Protein AF-A0A935U332-F1 (afdb_monomer)

Sequence (153 aa):
MKTFTEFSTLVLRRAVAAKAASASLEGDALAEAMAAALGVATDRVARLLEALEIVGDNLDAVRLVRVYQGETGPHGAVSRGEFHYALDRVAGPSRGGGGGRDRGRSDHGGSRGGGGGGGGRSGGGGGGGGGGDRRDKPRGLGSPDQGSRRQDR

Foldseek 3Di:
DDFPDKDFLVNLVQLVVQCVVVVVDDDQRSLVSSCVSSVHDSVVSVVSVVQCVVCDPVSVQFGMKTKDFADDDDPPWDDDPRITIDTDTDPDPPPDPPDDPPPDPPPPPDDDDDDDDDDDDDDDDDDDDDDDDDDDDDDDDDDDDDDDDDDDD

Solvent-accessible surface area (backbone atoms only — not comparable to full-atom values): 10312 Å² total; per-residue (Å²): 131,54,80,71,51,75,41,44,40,69,54,52,53,51,48,52,53,44,48,61,77,37,65,92,46,60,72,68,62,30,31,49,53,41,12,65,76,69,73,48,59,48,75,56,34,56,56,48,53,54,48,49,64,74,49,53,92,49,52,89,48,36,54,34,38,41,31,29,52,55,95,75,62,65,91,88,33,51,75,56,89,54,33,18,42,34,73,44,55,56,86,64,82,77,84,64,96,74,79,75,98,73,81,73,84,76,82,78,86,69,94,78,87,82,81,83,81,86,82,88,82,88,84,80,88,81,89,89,86,81,90,82,92,75,83,86,78,87,86,88,82,80,86,79,92,84,78,88,82,78,86,83,133

Secondary structure (DSSP, 8-state):
-EEEEEEEHHHHHHHHHHHHHTTT--HHHHHHHHHHHHT--HHHHHHHHHHHHHHTT-GGGEEEEEEEESSSPPTTPEEETTEEEEEEE-------------S--------------------------------------------------

Structure (mmCIF, N/CA/C/O backbone):
data_AF-A0A935U332-F1
#
_entry.id   AF-A0A935U332-F1
#
loop_
_atom_site.group_PDB
_atom_site.id
_atom_site.type_symbol
_atom_site.label_atom_id
_atom_site.label_alt_id
_atom_site.label_comp_id
_atom_site.label_asym_id
_atom_site.label_entity_id
_atom_site.label_seq_id
_atom_site.pdbx_PDB_ins_code
_atom_site.Cartn_x
_atom_site.Cartn_y
_atom_site.Cartn_z
_atom_site.occupancy
_atom_site.B_iso_or_equiv
_atom_site.auth_seq_id
_atom_site.auth_comp_id
_atom_site.auth_asym_id
_atom_site.auth_atom_id
_atom_site.pdbx_PDB_model_num
ATOM 1 N N . MET A 1 1 ? 19.584 5.225 -5.934 1.00 76.69 1 MET A N 1
ATOM 2 C CA . MET A 1 1 ? 18.234 5.323 -5.341 1.00 76.69 1 MET A CA 1
ATOM 3 C C . MET A 1 1 ? 18.010 4.134 -4.418 1.00 76.69 1 MET A C 1
ATOM 5 O O . MET A 1 1 ? 18.343 3.023 -4.812 1.00 76.69 1 MET A O 1
ATOM 9 N N . LYS A 1 2 ? 17.539 4.362 -3.187 1.00 82.50 2 LYS A N 1
ATOM 10 C CA . LYS A 1 2 ? 17.315 3.300 -2.192 1.00 82.50 2 LYS A CA 1
ATOM 11 C C . LYS A 1 2 ? 15.824 2.973 -2.121 1.00 82.50 2 LYS A C 1
ATOM 13 O O . LYS A 1 2 ? 14.996 3.877 -2.221 1.00 82.50 2 LYS A O 1
ATOM 18 N N . THR A 1 3 ? 15.494 1.695 -1.964 1.00 90.56 3 THR A N 1
ATOM 19 C CA . THR A 1 3 ? 14.119 1.278 -1.673 1.00 90.56 3 THR A CA 1
ATOM 20 C C . THR A 1 3 ? 13.759 1.759 -0.271 1.00 90.56 3 THR A C 1
ATOM 22 O O . THR A 1 3 ? 14.477 1.464 0.682 1.00 90.56 3 THR A O 1
ATOM 25 N N . PHE A 1 4 ? 12.674 2.518 -0.161 1.00 92.44 4 PHE A N 1
ATOM 26 C CA . PHE A 1 4 ? 12.145 3.025 1.101 1.00 92.44 4 PHE A CA 1
ATOM 27 C C . PHE A 1 4 ? 11.276 1.970 1.790 1.00 92.44 4 PHE A C 1
ATOM 29 O O . PHE A 1 4 ? 11.484 1.637 2.953 1.00 92.44 4 PHE A O 1
ATOM 36 N N . THR A 1 5 ? 10.312 1.399 1.064 1.00 95.19 5 THR A N 1
ATOM 37 C CA . THR A 1 5 ? 9.473 0.311 1.572 1.00 95.19 5 THR A CA 1
ATOM 38 C C . THR A 1 5 ? 8.918 -0.532 0.433 1.00 95.19 5 THR A C 1
ATOM 40 O O . THR A 1 5 ? 8.944 -0.136 -0.732 1.00 95.19 5 THR A O 1
ATOM 43 N N . GLU A 1 6 ? 8.408 -1.708 0.776 1.00 95.88 6 GLU A N 1
ATOM 44 C CA . GLU A 1 6 ? 7.798 -2.632 -0.167 1.00 95.88 6 GLU A CA 1
ATOM 45 C C . GLU A 1 6 ? 6.456 -3.139 0.373 1.00 95.88 6 GLU A C 1
ATOM 47 O O . GLU A 1 6 ? 6.287 -3.363 1.581 1.00 95.88 6 GLU A O 1
ATOM 52 N N . PHE A 1 7 ? 5.505 -3.336 -0.540 1.00 96.69 7 PHE A N 1
ATOM 53 C CA . PHE A 1 7 ? 4.174 -3.862 -0.259 1.00 96.69 7 PHE A CA 1
ATOM 54 C C . PHE A 1 7 ? 3.894 -5.063 -1.158 1.00 96.69 7 PHE A C 1
ATOM 56 O O . PHE A 1 7 ? 3.732 -4.928 -2.371 1.00 96.69 7 PHE A O 1
ATOM 63 N N . SER A 1 8 ? 3.846 -6.255 -0.566 1.00 94.94 8 SER A N 1
ATOM 64 C CA . SER A 1 8 ? 3.438 -7.464 -1.283 1.00 94.94 8 SER A CA 1
ATOM 65 C C . SER A 1 8 ? 1.938 -7.449 -1.567 1.00 94.94 8 SER A C 1
ATOM 67 O O . SER A 1 8 ? 1.172 -6.781 -0.868 1.00 94.94 8 SER A O 1
ATOM 69 N N . THR A 1 9 ? 1.487 -8.247 -2.537 1.00 94.56 9 THR A N 1
ATOM 70 C CA . THR A 1 9 ? 0.052 -8.391 -2.837 1.00 94.56 9 THR A CA 1
ATOM 71 C C . THR A 1 9 ? -0.772 -8.774 -1.609 1.00 94.56 9 THR A C 1
ATOM 73 O O . THR A 1 9 ? -1.895 -8.307 -1.447 1.00 94.56 9 THR A O 1
ATOM 76 N N . LEU A 1 10 ? -0.212 -9.584 -0.702 1.00 94.81 10 LEU A N 1
ATOM 77 C CA . LEU A 1 10 ? -0.876 -9.949 0.551 1.00 94.81 10 LEU A CA 1
ATOM 78 C C . LEU A 1 10 ? -1.131 -8.720 1.434 1.00 94.81 10 LEU A C 1
ATOM 80 O O . LEU A 1 10 ? -2.232 -8.563 1.957 1.00 94.81 10 LEU A O 1
ATOM 84 N N . VAL A 1 11 ? -0.132 -7.842 1.582 1.00 95.88 11 VAL A N 1
ATOM 85 C CA . VAL A 1 11 ? -0.275 -6.595 2.348 1.00 95.88 11 VAL A CA 1
ATOM 86 C C . VAL A 1 11 ? -1.292 -5.678 1.680 1.00 95.88 11 VAL A C 1
ATOM 88 O O . VAL A 1 11 ? -2.171 -5.173 2.367 1.00 95.88 11 VAL A O 1
ATOM 91 N N . LEU A 1 12 ? -1.234 -5.526 0.355 1.00 95.94 12 LEU A N 1
ATOM 92 C CA . LEU A 1 12 ? -2.189 -4.704 -0.393 1.00 95.94 12 LEU A CA 1
ATOM 93 C C . LEU A 1 12 ? -3.633 -5.201 -0.211 1.00 95.94 12 LEU A C 1
ATOM 95 O O . LEU A 1 12 ? -4.525 -4.412 0.083 1.00 95.94 12 LEU A O 1
ATOM 99 N N . ARG A 1 13 ? -3.868 -6.517 -0.286 1.00 95.38 13 ARG A N 1
ATOM 100 C CA . ARG A 1 13 ? -5.198 -7.111 -0.053 1.00 95.38 13 ARG A CA 1
ATOM 101 C C . ARG A 1 13 ? -5.694 -6.893 1.376 1.00 95.38 13 ARG A C 1
ATOM 103 O O . ARG A 1 13 ? -6.845 -6.511 1.571 1.00 95.38 13 ARG A O 1
ATOM 110 N N . ARG A 1 14 ? -4.832 -7.092 2.382 1.00 96.44 14 ARG A N 1
ATOM 111 C CA . ARG A 1 14 ? -5.181 -6.803 3.786 1.00 96.44 14 ARG A CA 1
ATOM 112 C C . ARG A 1 14 ? -5.478 -5.320 3.993 1.00 96.44 14 ARG A C 1
ATOM 114 O O . ARG A 1 14 ? -6.391 -4.991 4.739 1.00 96.44 14 ARG A O 1
ATOM 121 N N . ALA A 1 15 ? -4.748 -4.442 3.312 1.00 95.50 15 ALA A N 1
ATOM 122 C CA . ALA A 1 15 ? -4.956 -3.004 3.373 1.00 95.50 15 ALA A CA 1
ATOM 123 C C . ALA A 1 15 ? -6.296 -2.586 2.758 1.00 95.50 15 ALA A C 1
ATOM 125 O O . ALA A 1 15 ? -6.984 -1.764 3.349 1.00 95.50 15 ALA A O 1
ATOM 126 N N . VAL A 1 16 ? -6.712 -3.189 1.638 1.00 95.88 16 VAL A N 1
ATOM 127 C CA . VAL A 1 16 ? -8.061 -2.972 1.085 1.00 95.88 16 VAL A CA 1
ATOM 128 C C . VAL A 1 16 ? -9.137 -3.408 2.070 1.00 95.88 16 VAL A C 1
ATOM 130 O O . VAL A 1 16 ? -10.071 -2.651 2.314 1.00 95.88 16 VAL A O 1
ATOM 133 N N . ALA A 1 17 ? -8.989 -4.583 2.686 1.00 95.38 17 ALA A N 1
ATOM 134 C CA . ALA A 1 17 ? -9.936 -5.044 3.699 1.00 95.38 17 ALA A CA 1
ATOM 135 C C . ALA A 1 17 ? -9.993 -4.093 4.911 1.00 95.38 17 ALA A C 1
ATOM 137 O O . ALA A 1 17 ? -11.078 -3.744 5.366 1.00 95.38 17 ALA A O 1
ATOM 138 N N . ALA A 1 18 ? -8.840 -3.621 5.396 1.00 94.69 18 ALA A N 1
ATOM 139 C CA . ALA A 1 18 ? -8.759 -2.669 6.505 1.00 94.69 18 ALA A CA 1
ATOM 140 C C . ALA A 1 18 ? -9.359 -1.297 6.152 1.00 94.69 18 ALA A C 1
ATOM 142 O O . ALA A 1 18 ? -10.093 -0.723 6.957 1.00 94.69 18 ALA A O 1
ATOM 143 N N . LYS A 1 19 ? -9.100 -0.797 4.936 1.00 93.31 19 LYS A N 1
ATOM 144 C CA . LYS A 1 19 ? -9.685 0.445 4.415 1.00 93.31 19 LYS A CA 1
ATOM 145 C C . LYS A 1 19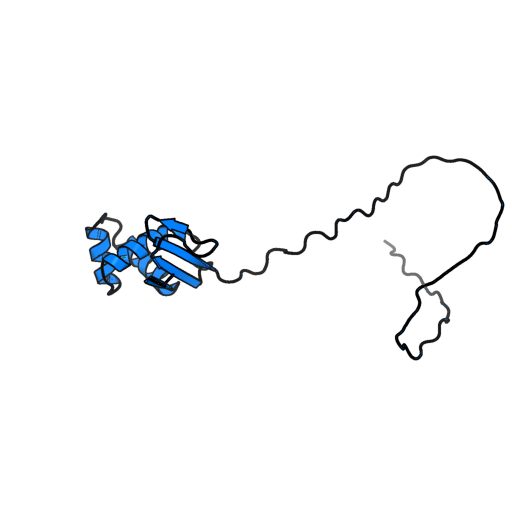 ? -11.205 0.325 4.302 1.00 93.31 19 LYS A C 1
ATOM 147 O O . LYS A 1 19 ? -11.910 1.232 4.720 1.00 93.31 19 LYS A O 1
ATOM 152 N N . ALA A 1 20 ? -11.713 -0.804 3.807 1.00 93.69 20 ALA A N 1
ATOM 153 C CA . ALA A 1 20 ? -13.150 -1.065 3.721 1.00 93.69 20 ALA A CA 1
ATOM 154 C C . ALA A 1 20 ? -13.814 -1.163 5.106 1.00 93.69 20 ALA A C 1
ATOM 156 O O . ALA A 1 20 ? -14.889 -0.608 5.311 1.00 93.69 20 ALA A O 1
ATOM 157 N N . ALA A 1 21 ? -13.159 -1.809 6.077 1.00 93.56 21 ALA A N 1
ATOM 158 C CA . ALA A 1 21 ? -13.636 -1.863 7.461 1.00 93.56 21 ALA A CA 1
ATOM 159 C C . ALA A 1 21 ? -13.646 -0.484 8.149 1.00 93.56 21 ALA A C 1
ATOM 161 O O . ALA A 1 21 ? -14.395 -0.276 9.099 1.00 93.56 21 ALA A O 1
ATOM 162 N N . SER A 1 22 ? -12.838 0.452 7.647 1.00 92.06 22 SER A N 1
ATOM 163 C CA . SER A 1 22 ? -12.688 1.816 8.161 1.00 92.06 22 SER A CA 1
ATOM 164 C C . SER A 1 22 ? -13.306 2.861 7.224 1.00 92.06 22 SER A C 1
ATOM 166 O O . SER A 1 22 ? -12.909 4.019 7.261 1.00 92.06 22 SER A O 1
ATOM 168 N N . ALA A 1 23 ? -14.259 2.472 6.366 1.00 89.94 23 ALA A N 1
ATOM 169 C CA . ALA A 1 23 ? -14.772 3.322 5.284 1.00 89.94 23 ALA A CA 1
ATOM 170 C C . ALA A 1 23 ? -15.463 4.618 5.751 1.00 89.94 23 ALA A C 1
ATOM 172 O O . ALA A 1 23 ? -15.666 5.518 4.944 1.00 89.94 23 ALA A O 1
ATOM 173 N N . SER A 1 24 ? -15.831 4.718 7.031 1.00 93.12 24 SER A N 1
ATOM 174 C CA . SER A 1 24 ? -16.390 5.931 7.639 1.00 93.12 24 SER A CA 1
ATOM 175 C C . SER A 1 24 ? -15.332 6.905 8.170 1.00 93.12 24 SER A C 1
ATOM 177 O O . SER A 1 24 ? -15.693 7.954 8.697 1.00 93.12 24 SER A O 1
ATOM 179 N N . LEU A 1 25 ? -14.050 6.537 8.121 1.00 93.94 25 LEU A N 1
ATOM 180 C CA . LEU A 1 25 ? -12.934 7.353 8.587 1.00 93.94 25 LEU A CA 1
ATOM 181 C C . LEU A 1 25 ? -12.206 7.969 7.394 1.00 93.94 25 LEU A C 1
ATOM 183 O O . LEU A 1 25 ? -12.057 7.343 6.345 1.00 93.94 25 LEU A O 1
ATOM 187 N N . GLU A 1 26 ? -11.688 9.176 7.589 1.00 90.88 26 GLU A N 1
ATOM 188 C CA . GLU A 1 26 ? -10.893 9.895 6.596 1.00 90.88 26 GLU A CA 1
ATOM 189 C C . GLU A 1 26 ? -9.626 10.477 7.231 1.00 90.88 26 GLU A C 1
ATOM 191 O O . GLU A 1 26 ? -9.490 10.525 8.457 1.00 90.88 26 GLU A O 1
ATOM 196 N N . GLY A 1 27 ? -8.689 10.903 6.380 1.00 89.81 27 GLY A N 1
ATOM 197 C CA . GLY A 1 27 ? -7.454 11.566 6.796 1.00 89.81 27 GLY A CA 1
ATOM 198 C C . GLY A 1 27 ? -6.658 10.769 7.831 1.00 89.81 27 GLY A C 1
ATOM 199 O O . GLY A 1 27 ? -6.468 9.557 7.695 1.00 89.81 27 GLY A O 1
ATOM 200 N N . ASP A 1 28 ? -6.211 11.460 8.876 1.00 91.19 28 ASP A N 1
ATOM 201 C CA . ASP A 1 28 ? -5.352 10.893 9.918 1.00 91.19 28 ASP A CA 1
ATOM 202 C C . ASP A 1 28 ? -6.044 9.769 10.704 1.00 91.19 28 ASP A C 1
ATOM 204 O O . ASP A 1 28 ? -5.417 8.755 11.004 1.00 91.19 28 ASP A O 1
ATOM 208 N N . ALA A 1 29 ? -7.356 9.872 10.945 1.00 93.50 29 ALA A N 1
ATOM 209 C CA . ALA A 1 29 ? -8.114 8.837 11.654 1.00 93.50 29 ALA A CA 1
ATOM 210 C C . ALA A 1 29 ? -8.149 7.511 10.876 1.00 93.50 29 ALA A C 1
ATOM 212 O O . ALA A 1 29 ? -8.020 6.432 11.459 1.00 93.50 29 ALA A O 1
ATOM 213 N N . LEU A 1 30 ? -8.280 7.579 9.545 1.00 93.19 30 LEU A N 1
ATOM 214 C CA . LEU A 1 30 ? -8.164 6.399 8.687 1.00 93.19 30 LEU A CA 1
ATOM 215 C C . LEU A 1 30 ? -6.746 5.818 8.745 1.00 93.19 30 LEU A C 1
ATOM 217 O O . LEU A 1 30 ? -6.582 4.599 8.843 1.00 93.19 30 LEU A O 1
ATOM 221 N N . ALA A 1 31 ? -5.727 6.679 8.689 1.00 92.94 31 ALA A N 1
ATOM 222 C CA . ALA A 1 31 ? -4.333 6.255 8.715 1.00 92.94 31 ALA A CA 1
ATOM 223 C C . ALA A 1 31 ? -3.975 5.542 10.031 1.00 92.94 31 ALA A C 1
ATOM 225 O O . ALA A 1 31 ? -3.343 4.485 9.995 1.00 92.94 31 ALA A O 1
ATOM 226 N N . GLU A 1 32 ? -4.428 6.061 11.173 1.00 94.44 32 GLU A N 1
ATOM 227 C CA . GLU A 1 32 ? -4.245 5.446 12.493 1.00 94.44 32 GLU A CA 1
ATOM 228 C C . GLU A 1 32 ? -4.979 4.107 12.623 1.00 94.44 32 GLU A C 1
ATOM 230 O O . GLU A 1 32 ? -4.388 3.114 13.056 1.00 94.44 32 GLU A O 1
ATOM 235 N N . ALA A 1 33 ? -6.243 4.036 12.191 1.00 94.69 33 ALA A N 1
ATOM 236 C CA . ALA A 1 33 ? -7.016 2.796 12.224 1.00 94.69 33 ALA A CA 1
ATOM 237 C C . ALA A 1 33 ? -6.357 1.695 11.375 1.00 94.69 33 ALA A C 1
ATOM 239 O O . ALA A 1 33 ? -6.223 0.546 11.808 1.00 94.69 33 ALA A O 1
ATOM 240 N N . MET A 1 34 ? -5.877 2.048 10.181 1.00 95.69 34 MET A N 1
ATOM 241 C CA . MET A 1 34 ? -5.144 1.125 9.316 1.00 95.69 34 MET A CA 1
ATOM 242 C C . MET A 1 34 ? -3.776 0.742 9.893 1.00 95.69 34 MET A C 1
ATOM 244 O O . MET A 1 34 ? -3.386 -0.422 9.785 1.00 95.69 34 MET A O 1
ATOM 248 N N . ALA A 1 35 ? -3.058 1.679 10.518 1.00 95.12 35 ALA A N 1
ATOM 249 C CA . ALA A 1 35 ? -1.779 1.422 11.182 1.00 95.12 35 ALA A CA 1
ATOM 250 C C . ALA A 1 35 ? -1.944 0.378 12.293 1.00 95.12 35 ALA A C 1
ATOM 252 O O . ALA A 1 35 ? -1.210 -0.613 12.325 1.00 95.12 35 ALA A O 1
ATOM 253 N N . ALA A 1 36 ? -2.971 0.545 13.131 1.00 94.81 36 ALA A N 1
ATOM 254 C CA . ALA A 1 36 ? -3.329 -0.404 14.178 1.00 94.81 36 ALA A CA 1
ATOM 255 C C . ALA A 1 36 ? -3.736 -1.774 13.607 1.00 94.81 36 ALA A C 1
ATOM 257 O O . ALA A 1 36 ? -3.229 -2.803 14.052 1.00 94.81 36 ALA A O 1
ATOM 258 N N . ALA A 1 37 ? -4.597 -1.804 12.584 1.00 94.12 37 ALA A N 1
ATOM 259 C CA . ALA A 1 37 ? -5.085 -3.049 11.984 1.00 94.12 37 ALA A CA 1
ATOM 260 C C . ALA A 1 37 ? -3.986 -3.863 11.274 1.00 94.12 37 ALA A C 1
ATOM 262 O O . ALA A 1 37 ? -4.030 -5.096 11.246 1.00 94.12 37 ALA A O 1
ATOM 263 N N . LEU A 1 38 ? -3.008 -3.182 10.671 1.00 94.50 38 LEU A N 1
ATOM 264 C CA . LEU A 1 38 ? -1.913 -3.807 9.926 1.00 94.50 38 LEU A CA 1
ATOM 265 C C . LEU A 1 38 ? -0.645 -4.002 10.769 1.00 94.50 38 LEU A C 1
ATOM 267 O O . LEU A 1 38 ? 0.254 -4.720 10.328 1.00 94.50 38 LEU A O 1
ATOM 271 N N . GLY A 1 39 ? -0.564 -3.391 11.955 1.00 94.44 39 GLY A N 1
ATOM 272 C CA . GLY A 1 39 ? 0.614 -3.429 12.823 1.00 94.44 39 GLY A CA 1
ATOM 273 C C . GLY A 1 39 ? 1.828 -2.725 12.211 1.00 94.44 39 GLY A C 1
ATOM 274 O O . GLY A 1 39 ? 2.947 -3.229 12.306 1.00 94.44 39 GLY A O 1
ATOM 275 N N . VAL A 1 40 ? 1.619 -1.597 11.524 1.00 93.75 40 VAL A N 1
ATOM 276 C CA . VAL A 1 40 ? 2.681 -0.830 10.847 1.00 93.75 40 VAL A CA 1
ATOM 277 C C . VAL A 1 40 ? 2.649 0.642 11.252 1.00 93.75 40 VAL A C 1
ATOM 279 O O . VAL A 1 40 ? 1.623 1.138 11.696 1.00 93.75 40 VAL A O 1
ATOM 282 N N . ALA A 1 41 ? 3.765 1.354 11.072 1.00 92.88 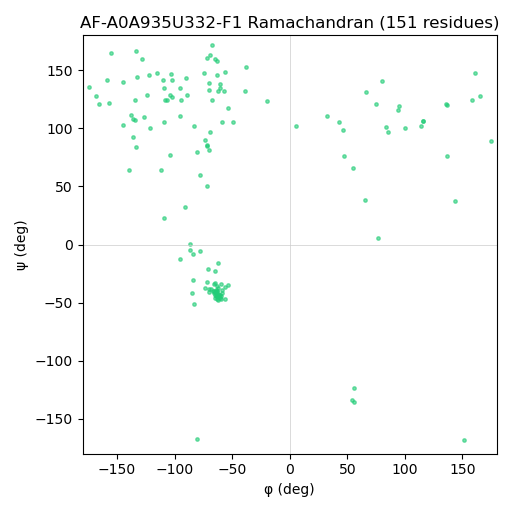41 ALA A N 1
ATOM 283 C CA . ALA A 1 41 ? 3.839 2.790 11.339 1.00 92.88 41 ALA A CA 1
ATOM 284 C C . ALA A 1 41 ? 2.900 3.605 10.429 1.00 92.88 41 ALA A C 1
ATOM 286 O O . ALA A 1 41 ? 2.745 3.281 9.249 1.00 92.88 41 ALA A O 1
ATOM 287 N N . THR A 1 42 ? 2.348 4.701 10.950 1.00 90.75 42 THR A N 1
ATOM 288 C CA . THR A 1 42 ? 1.408 5.582 10.233 1.00 90.75 42 THR A CA 1
ATOM 289 C C . THR A 1 42 ? 2.010 6.163 8.948 1.00 90.75 42 THR A C 1
ATOM 291 O O . THR A 1 42 ? 1.365 6.136 7.902 1.00 90.75 42 THR A O 1
ATOM 294 N N . ASP A 1 43 ? 3.291 6.546 8.956 1.00 90.62 43 ASP A N 1
ATOM 295 C CA . ASP A 1 43 ? 3.995 7.019 7.748 1.00 90.62 43 ASP A CA 1
ATOM 296 C C . ASP A 1 43 ? 4.023 5.968 6.630 1.00 90.62 43 ASP A C 1
ATOM 298 O O . ASP A 1 43 ? 3.944 6.278 5.437 1.00 90.62 43 ASP A O 1
ATOM 302 N N . ARG A 1 44 ? 4.108 4.687 7.008 1.00 94.44 44 ARG A N 1
ATOM 303 C CA . ARG A 1 44 ? 4.053 3.573 6.058 1.00 94.44 44 ARG A CA 1
ATOM 304 C C . ARG A 1 44 ? 2.642 3.394 5.501 1.00 94.44 44 ARG A C 1
ATOM 306 O O . ARG A 1 44 ? 2.513 3.010 4.340 1.00 94.44 44 ARG A O 1
ATOM 313 N N . VAL A 1 45 ? 1.605 3.687 6.287 1.00 95.88 45 VAL A N 1
ATOM 314 C CA . VAL A 1 45 ? 0.209 3.661 5.826 1.00 95.88 45 VAL A CA 1
ATOM 315 C C . VAL A 1 45 ? -0.047 4.740 4.783 1.00 95.88 45 VAL A C 1
ATOM 317 O O . VAL A 1 45 ? -0.689 4.441 3.782 1.00 95.88 45 VAL A O 1
ATOM 320 N N . ALA A 1 46 ? 0.510 5.943 4.938 1.00 93.94 46 ALA A N 1
ATOM 321 C CA . ALA A 1 46 ? 0.386 6.990 3.921 1.00 93.94 46 ALA A CA 1
ATOM 322 C C . ALA A 1 46 ? 0.902 6.510 2.549 1.00 93.94 46 ALA A C 1
ATOM 324 O O . ALA A 1 46 ? 0.196 6.587 1.543 1.00 93.94 46 ALA A O 1
ATOM 325 N N . ARG A 1 47 ? 2.089 5.886 2.521 1.00 95.75 47 ARG A N 1
ATOM 326 C CA . ARG A 1 47 ? 2.644 5.283 1.293 1.00 95.75 47 ARG A CA 1
ATOM 327 C C . ARG A 1 47 ? 1.813 4.104 0.780 1.00 95.75 47 ARG A C 1
ATOM 329 O O . ARG A 1 47 ? 1.750 3.869 -0.423 1.00 95.75 47 ARG A O 1
ATOM 336 N N . LEU A 1 48 ? 1.192 3.340 1.675 1.00 96.56 48 LEU A N 1
ATOM 337 C CA . LEU A 1 48 ? 0.327 2.218 1.315 1.00 96.56 48 LEU A CA 1
ATOM 338 C C . LEU A 1 48 ? -0.986 2.691 0.680 1.00 96.56 48 LEU A C 1
ATOM 340 O O . LEU A 1 48 ? -1.424 2.095 -0.298 1.00 96.56 48 LEU A O 1
ATOM 344 N N . LEU A 1 49 ? -1.590 3.763 1.196 1.00 95.62 49 LEU A N 1
ATOM 345 C CA . LEU A 1 49 ? -2.791 4.379 0.630 1.00 95.62 49 LEU A CA 1
ATOM 346 C C . LEU A 1 49 ? -2.523 4.905 -0.783 1.00 95.62 49 LEU A C 1
ATOM 348 O O . LEU A 1 49 ? -3.252 4.545 -1.706 1.00 95.62 49 LEU A O 1
ATOM 352 N N . GLU A 1 50 ? -1.427 5.641 -0.973 1.00 96.19 50 GLU A N 1
ATOM 353 C CA . GLU A 1 50 ? -0.989 6.086 -2.303 1.00 96.19 50 GLU A CA 1
ATOM 354 C C . GLU A 1 50 ? -0.736 4.895 -3.247 1.00 96.19 50 GLU A C 1
ATOM 356 O O . GLU A 1 50 ? -1.146 4.913 -4.408 1.00 96.19 50 GLU A O 1
ATOM 361 N N . ALA A 1 51 ? -0.110 3.818 -2.757 1.00 96.94 51 ALA A N 1
ATOM 362 C CA . ALA A 1 51 ? 0.102 2.608 -3.549 1.00 96.94 51 ALA A CA 1
ATOM 363 C C . ALA A 1 51 ? -1.220 1.937 -3.963 1.00 96.94 51 ALA A C 1
ATOM 365 O O . ALA A 1 51 ? -1.335 1.486 -5.102 1.00 96.94 51 ALA A O 1
ATOM 366 N N . LEU A 1 52 ? -2.221 1.883 -3.077 1.00 95.94 52 LEU A N 1
ATOM 367 C CA . LEU A 1 52 ? -3.545 1.339 -3.397 1.00 95.94 52 LEU A CA 1
ATOM 368 C C . LEU A 1 52 ? -4.252 2.162 -4.475 1.00 95.94 52 LEU A C 1
ATOM 370 O O . LEU A 1 52 ? -4.848 1.581 -5.378 1.00 95.94 52 LEU A O 1
ATOM 374 N N . GLU A 1 53 ? -4.152 3.489 -4.424 1.00 95.25 53 GLU A N 1
ATOM 375 C CA . GLU A 1 53 ? -4.703 4.363 -5.465 1.00 95.25 53 GLU A CA 1
ATOM 376 C C . GLU A 1 53 ? -4.041 4.132 -6.826 1.00 95.25 53 GLU A C 1
ATOM 378 O O . GLU A 1 53 ? -4.717 4.118 -7.851 1.00 95.25 53 GLU A O 1
ATOM 383 N N . ILE A 1 54 ? -2.722 3.917 -6.845 1.00 95.56 54 ILE A N 1
ATOM 384 C CA . ILE A 1 54 ? -1.977 3.655 -8.083 1.00 95.56 54 ILE A CA 1
ATOM 385 C C . ILE A 1 54 ? -2.318 2.275 -8.662 1.00 95.56 54 ILE A C 1
ATOM 387 O O . ILE A 1 54 ? -2.391 2.117 -9.882 1.00 95.56 54 ILE A O 1
ATOM 391 N N . VAL A 1 55 ? -2.494 1.260 -7.810 1.00 94.81 55 VAL A N 1
ATOM 392 C CA . VAL A 1 55 ? -2.847 -0.096 -8.257 1.00 94.81 55 VAL A CA 1
ATOM 393 C C . VAL A 1 55 ? -4.306 -0.176 -8.718 1.00 94.81 55 VAL A C 1
ATOM 395 O O . VAL A 1 55 ? -4.595 -0.868 -9.702 1.00 94.81 55 VAL A O 1
ATOM 398 N N . GLY A 1 56 ? -5.210 0.538 -8.042 1.00 93.38 56 GLY A N 1
ATOM 399 C CA . GLY A 1 56 ? -6.646 0.504 -8.307 1.00 93.38 56 GLY A CA 1
ATOM 400 C C . GLY A 1 56 ? -7.202 -0.920 -8.227 1.00 93.38 56 GLY A C 1
ATOM 401 O O . GLY A 1 56 ? -6.830 -1.702 -7.351 1.00 93.38 56 GLY A O 1
ATOM 402 N N . ASP A 1 57 ? -8.041 -1.284 -9.195 1.00 90.88 57 ASP A N 1
ATOM 403 C CA . ASP A 1 57 ? -8.723 -2.586 -9.228 1.00 90.88 57 ASP A CA 1
ATOM 404 C C . ASP A 1 57 ? -7.830 -3.749 -9.700 1.00 90.88 57 ASP A C 1
ATOM 406 O O . ASP A 1 57 ? -8.225 -4.912 -9.656 1.00 90.88 57 ASP A O 1
ATOM 410 N N . ASN A 1 58 ? -6.596 -3.476 -10.140 1.00 89.44 58 ASN A N 1
ATOM 411 C CA . ASN A 1 58 ? -5.709 -4.476 -10.746 1.00 89.44 58 ASN A CA 1
ATOM 412 C C . ASN A 1 58 ? -4.797 -5.190 -9.733 1.00 89.44 58 ASN A C 1
ATOM 414 O O . ASN A 1 58 ? -3.672 -5.569 -10.072 1.00 89.44 58 ASN A O 1
ATOM 418 N N . LEU A 1 59 ? -5.255 -5.395 -8.495 1.00 91.44 59 LEU A N 1
ATOM 419 C CA . LEU A 1 59 ? -4.454 -6.028 -7.437 1.00 91.44 59 LEU A CA 1
ATOM 420 C C . LEU A 1 59 ? -3.923 -7.410 -7.829 1.00 91.44 59 LEU A C 1
ATOM 422 O O . LEU A 1 59 ? -2.792 -7.749 -7.492 1.00 91.44 59 LEU A O 1
ATOM 426 N N . ASP A 1 60 ? -4.703 -8.186 -8.578 1.00 90.31 60 ASP A N 1
ATOM 427 C CA . ASP A 1 60 ? -4.322 -9.540 -8.992 1.00 90.31 60 ASP A CA 1
ATOM 428 C C . ASP A 1 60 ? -3.209 -9.566 -10.045 1.00 90.31 60 ASP A C 1
ATOM 430 O O . ASP A 1 60 ? -2.497 -10.560 -10.181 1.00 90.31 60 ASP A O 1
ATOM 434 N N . ALA A 1 61 ? -3.015 -8.461 -10.767 1.00 90.44 61 ALA A N 1
ATOM 435 C CA . ALA A 1 61 ? -1.927 -8.317 -11.725 1.00 90.44 61 ALA A CA 1
ATOM 436 C C . ALA A 1 61 ? -0.611 -7.876 -11.061 1.00 90.44 61 ALA A C 1
ATOM 438 O O . ALA A 1 61 ? 0.424 -7.844 -11.731 1.00 90.44 61 ALA A O 1
ATOM 439 N N . VAL A 1 62 ? -0.623 -7.522 -9.770 1.00 93.38 62 VAL A N 1
ATOM 440 C CA . VAL A 1 62 ? 0.528 -6.961 -9.051 1.00 93.38 62 VAL A CA 1
ATOM 441 C C . VAL A 1 62 ? 1.088 -7.976 -8.059 1.00 93.38 62 VAL A C 1
ATOM 443 O O . VAL A 1 62 ? 0.403 -8.454 -7.160 1.00 93.38 62 VAL A O 1
ATOM 446 N N . ARG A 1 63 ? 2.379 -8.280 -8.185 1.00 93.81 63 ARG A N 1
ATOM 447 C CA . ARG A 1 63 ? 3.127 -9.133 -7.253 1.00 93.81 63 ARG A CA 1
ATOM 448 C C . ARG A 1 63 ? 3.648 -8.342 -6.054 1.00 93.81 63 ARG A C 1
ATOM 450 O O . ARG A 1 63 ? 3.643 -8.815 -4.917 1.00 93.81 63 ARG A O 1
ATOM 457 N N . LEU A 1 64 ? 4.151 -7.144 -6.324 1.00 94.56 64 LEU A N 1
ATOM 458 C CA . LEU A 1 64 ? 4.825 -6.299 -5.349 1.00 94.56 64 LEU A CA 1
ATOM 459 C C . LEU A 1 64 ? 4.790 -4.845 -5.823 1.00 94.56 64 LEU A C 1
ATOM 461 O O . LEU A 1 64 ? 4.993 -4.569 -7.003 1.00 94.56 64 LEU A O 1
ATOM 465 N N . VAL A 1 65 ? 4.595 -3.909 -4.900 1.00 97.00 65 VAL A N 1
ATOM 466 C CA . VAL A 1 65 ? 4.868 -2.486 -5.128 1.00 97.00 65 VAL A CA 1
ATOM 467 C C . VAL A 1 65 ? 6.125 -2.112 -4.360 1.00 97.00 65 VAL A C 1
ATOM 469 O O . VAL A 1 65 ? 6.196 -2.314 -3.146 1.00 97.00 65 VAL A O 1
ATOM 472 N N . ARG A 1 66 ? 7.118 -1.565 -5.063 1.00 96.62 66 ARG A N 1
ATOM 473 C CA . ARG A 1 66 ? 8.338 -1.017 -4.463 1.00 96.62 66 ARG A CA 1
ATOM 474 C C . ARG A 1 66 ? 8.252 0.496 -4.427 1.00 96.62 66 ARG A C 1
ATOM 476 O O . ARG A 1 66 ? 8.019 1.123 -5.459 1.00 96.62 66 ARG A O 1
ATOM 483 N N . VAL A 1 67 ? 8.466 1.066 -3.251 1.00 96.69 67 VAL A N 1
ATOM 484 C CA . VAL A 1 67 ? 8.486 2.509 -3.035 1.00 96.69 67 VAL A CA 1
ATOM 485 C C . VAL A 1 67 ? 9.929 2.949 -2.886 1.00 96.69 67 VAL A C 1
ATOM 487 O O . VAL A 1 67 ? 10.676 2.406 -2.071 1.00 96.69 67 VAL A O 1
ATOM 490 N N . TYR A 1 68 ? 10.313 3.951 -3.656 1.00 96.12 68 TYR A N 1
ATOM 491 C CA . TYR A 1 68 ? 11.620 4.583 -3.602 1.00 96.12 68 TYR A CA 1
ATOM 492 C C . TYR A 1 68 ? 11.464 6.029 -3.158 1.00 96.12 68 TYR A C 1
ATOM 494 O O . TYR A 1 68 ? 10.470 6.660 -3.499 1.00 96.12 68 TYR A O 1
ATOM 502 N N . GLN A 1 69 ? 12.454 6.550 -2.439 1.00 94.50 69 GLN A N 1
ATOM 503 C CA . GLN A 1 69 ? 12.541 7.972 -2.109 1.00 94.50 69 GLN A CA 1
ATOM 504 C C . GLN A 1 69 ? 13.696 8.604 -2.892 1.00 94.50 69 GLN A C 1
ATOM 506 O O . GLN A 1 69 ? 14.789 8.025 -2.962 1.00 94.50 69 GLN A O 1
ATOM 511 N N . GLY A 1 70 ? 13.458 9.771 -3.487 1.00 90.94 70 GLY A N 1
ATOM 512 C CA . GLY A 1 70 ? 14.475 10.561 -4.176 1.00 90.94 70 GLY A CA 1
ATOM 513 C C . GLY A 1 70 ? 13.908 11.419 -5.304 1.00 90.94 70 GLY A C 1
ATOM 514 O O . GLY A 1 70 ? 12.703 11.570 -5.434 1.00 90.94 70 GLY A O 1
ATOM 515 N N . GLU A 1 71 ? 14.801 11.977 -6.122 1.00 86.81 71 GLU A N 1
ATOM 516 C CA . GLU A 1 71 ? 14.426 12.892 -7.211 1.00 86.81 71 GLU A CA 1
ATOM 517 C C . GLU A 1 71 ? 14.018 12.169 -8.506 1.00 86.81 71 GLU A C 1
ATOM 519 O O . GLU A 1 71 ? 13.233 12.688 -9.295 1.00 86.81 71 GLU A O 1
ATOM 524 N N . THR A 1 72 ? 14.583 10.986 -8.781 1.00 89.06 72 THR A N 1
ATOM 525 C CA . THR A 1 72 ? 14.377 10.265 -10.052 1.00 89.06 72 THR A CA 1
ATOM 526 C C . THR A 1 72 ? 14.080 8.790 -9.837 1.00 89.06 72 THR A C 1
ATOM 528 O O . THR A 1 72 ? 14.982 8.013 -9.524 1.00 89.06 72 THR A O 1
ATOM 531 N N . GLY A 1 73 ? 12.823 8.403 -10.050 1.00 89.62 73 GLY A N 1
ATOM 532 C CA . GLY A 1 73 ? 12.332 7.033 -9.919 1.00 89.62 73 GLY A CA 1
ATOM 533 C C . GLY A 1 73 ? 12.861 6.069 -10.984 1.00 89.62 73 GLY A C 1
ATOM 534 O O . GLY A 1 73 ? 13.333 6.494 -12.040 1.00 89.62 73 GLY A O 1
ATOM 535 N N . PRO A 1 74 ? 12.760 4.749 -10.748 1.00 91.38 74 PRO A N 1
ATOM 536 C CA . PRO A 1 74 ? 13.060 3.763 -11.779 1.00 91.38 74 PRO A CA 1
ATOM 537 C C . PRO A 1 74 ? 12.068 3.861 -12.949 1.00 91.38 74 PRO A C 1
ATOM 539 O O . PRO A 1 74 ? 10.958 4.380 -12.814 1.00 91.38 74 PRO A O 1
ATOM 542 N N . HIS A 1 75 ? 12.460 3.328 -14.109 1.00 89.94 75 HIS A N 1
ATOM 543 C CA . HIS A 1 75 ? 11.642 3.396 -15.319 1.00 89.94 75 HIS A CA 1
ATOM 544 C C . HIS A 1 75 ? 10.250 2.780 -15.107 1.00 89.94 75 HIS A C 1
ATOM 546 O O . HIS A 1 75 ? 10.121 1.657 -14.619 1.00 89.94 75 HIS A O 1
ATOM 552 N N . GLY A 1 76 ? 9.209 3.504 -15.525 1.00 89.94 76 GLY A N 1
ATOM 553 C CA . GLY A 1 76 ? 7.816 3.065 -15.406 1.00 89.94 76 GLY A CA 1
ATOM 554 C C . GLY A 1 76 ? 7.227 3.182 -13.996 1.00 89.94 76 GLY A C 1
ATOM 555 O O . GLY A 1 76 ? 6.098 2.740 -13.789 1.00 89.94 76 GLY A O 1
ATOM 556 N N . ALA A 1 77 ? 7.956 3.762 -13.036 1.00 95.19 77 ALA A N 1
ATOM 557 C CA . ALA A 1 77 ? 7.393 4.106 -11.739 1.00 95.19 77 ALA A CA 1
ATOM 558 C C . ALA A 1 77 ? 6.479 5.332 -11.829 1.00 95.19 77 ALA A C 1
ATOM 560 O O . ALA A 1 77 ? 6.713 6.255 -12.609 1.00 95.19 77 ALA A O 1
ATOM 561 N N . VAL A 1 78 ? 5.455 5.349 -10.982 1.00 96.19 78 VAL A N 1
ATOM 562 C CA . VAL A 1 78 ? 4.576 6.507 -10.801 1.00 96.19 78 VAL A CA 1
ATOM 563 C C . VAL A 1 78 ? 5.168 7.403 -9.717 1.00 96.19 78 VAL A C 1
ATOM 565 O O . VAL A 1 78 ? 5.485 6.916 -8.636 1.00 96.19 78 VAL A O 1
ATOM 568 N N . SER A 1 79 ? 5.320 8.699 -9.987 1.00 95.69 79 SER A N 1
ATOM 569 C CA . SER A 1 79 ? 5.871 9.668 -9.027 1.00 95.69 79 SER A CA 1
ATOM 570 C C . SER A 1 79 ? 4.762 10.388 -8.256 1.00 95.69 79 SER A C 1
ATOM 572 O O . SER A 1 79 ? 3.797 10.863 -8.858 1.00 95.69 79 SER A O 1
ATOM 574 N N . ARG A 1 80 ? 4.918 10.516 -6.935 1.00 93.94 80 ARG A N 1
ATOM 575 C CA . ARG A 1 80 ? 4.094 11.358 -6.053 1.00 93.94 80 ARG A CA 1
ATOM 576 C C . ARG A 1 80 ? 5.018 12.099 -5.088 1.00 93.94 80 ARG A C 1
ATOM 578 O O . ARG A 1 80 ? 5.592 11.490 -4.188 1.00 93.94 80 ARG A O 1
ATOM 585 N N . GLY A 1 81 ? 5.181 13.406 -5.290 1.00 92.00 81 GLY A N 1
ATOM 586 C CA . GLY A 1 81 ? 6.152 14.193 -4.524 1.00 92.00 81 GLY A CA 1
ATOM 587 C C . GLY A 1 81 ? 7.560 13.600 -4.644 1.00 92.00 81 GLY A C 1
ATOM 588 O O . GLY A 1 81 ? 8.048 13.398 -5.751 1.00 92.00 81 GLY A O 1
ATOM 589 N N . GLU A 1 82 ? 8.170 13.279 -3.504 1.00 93.00 82 GLU A N 1
ATOM 590 C CA . GLU A 1 82 ? 9.518 12.693 -3.395 1.00 93.00 82 GLU A CA 1
ATOM 591 C C . GLU A 1 82 ? 9.549 11.157 -3.504 1.00 93.00 82 GLU A C 1
ATOM 593 O O . GLU A 1 82 ? 10.605 10.533 -3.356 1.00 93.00 82 GLU A O 1
ATOM 598 N N . PHE A 1 83 ? 8.388 10.525 -3.698 1.00 95.56 83 PHE A N 1
ATOM 599 C CA . PHE A 1 83 ? 8.259 9.074 -3.727 1.00 95.56 83 PHE A CA 1
ATOM 600 C C . PHE A 1 83 ? 7.955 8.561 -5.131 1.00 95.56 83 PHE A C 1
ATOM 602 O O . PHE A 1 83 ? 7.163 9.135 -5.881 1.00 95.56 83 PHE A O 1
ATOM 609 N N . HIS A 1 84 ? 8.551 7.420 -5.468 1.00 97.12 84 HIS A N 1
ATOM 610 C CA . HIS A 1 84 ? 8.332 6.732 -6.735 1.00 97.12 84 HIS A CA 1
ATOM 611 C C . HIS A 1 84 ? 7.870 5.296 -6.496 1.00 97.12 84 HIS A C 1
ATOM 613 O O . HIS A 1 84 ? 8.516 4.537 -5.774 1.00 97.12 84 HIS A O 1
ATOM 619 N N . TYR A 1 85 ? 6.775 4.915 -7.144 1.00 97.25 85 TYR A N 1
ATOM 620 C CA . TYR A 1 85 ? 6.094 3.636 -6.976 1.00 97.25 85 TYR A CA 1
ATOM 621 C C . TYR A 1 85 ? 6.300 2.766 -8.210 1.00 97.25 85 TYR A C 1
ATOM 623 O O . TYR A 1 85 ? 5.697 3.005 -9.257 1.00 97.25 85 TYR A O 1
ATOM 631 N N . ALA A 1 86 ? 7.148 1.748 -8.099 1.00 96.38 86 ALA A N 1
ATOM 632 C CA . ALA A 1 86 ? 7.354 0.766 -9.156 1.00 96.38 86 ALA A CA 1
ATOM 633 C C . ALA A 1 86 ? 6.457 -0.454 -8.928 1.00 96.38 86 ALA A C 1
ATOM 635 O O . ALA A 1 86 ? 6.506 -1.085 -7.869 1.00 96.38 86 ALA A O 1
ATOM 636 N N . LEU A 1 87 ? 5.651 -0.793 -9.934 1.00 95.31 87 LEU A N 1
ATOM 637 C CA . LEU A 1 87 ? 4.729 -1.924 -9.887 1.00 95.31 87 LEU A CA 1
ATOM 638 C C . LEU A 1 87 ? 5.398 -3.140 -10.529 1.00 95.31 87 LEU A C 1
ATOM 640 O O . LEU A 1 87 ? 5.569 -3.195 -11.747 1.00 95.31 87 LEU A O 1
ATOM 644 N N . ASP A 1 88 ? 5.734 -4.130 -9.713 1.00 93.25 88 ASP A N 1
ATOM 645 C CA . ASP A 1 88 ? 6.174 -5.442 -10.173 1.00 93.25 88 ASP A CA 1
ATOM 646 C C . ASP A 1 88 ? 4.929 -6.271 -10.486 1.00 93.25 88 ASP A C 1
ATOM 648 O O . ASP A 1 88 ? 4.206 -6.725 -9.592 1.00 93.25 88 ASP A O 1
ATOM 652 N N . ARG A 1 89 ? 4.621 -6.382 -11.778 1.00 90.12 89 ARG A N 1
ATOM 653 C CA . ARG A 1 89 ? 3.447 -7.104 -12.259 1.00 90.12 89 ARG A CA 1
ATOM 654 C C . ARG A 1 89 ? 3.794 -8.561 -12.510 1.00 90.12 89 ARG A C 1
ATOM 656 O O . ARG A 1 89 ? 4.869 -8.877 -13.015 1.00 90.12 89 ARG A O 1
ATOM 663 N N . VAL A 1 90 ? 2.853 -9.448 -12.205 1.00 84.19 90 VAL A N 1
ATOM 664 C CA . VAL A 1 90 ? 2.965 -10.850 -12.614 1.00 84.19 90 VAL A CA 1
ATOM 665 C C . VAL A 1 90 ? 2.981 -10.869 -14.142 1.00 84.19 90 VAL A C 1
ATOM 667 O O . VAL A 1 90 ? 2.161 -10.199 -14.773 1.00 84.19 90 VAL A O 1
ATOM 670 N N . ALA A 1 91 ? 3.919 -11.596 -14.753 1.00 70.94 91 ALA A N 1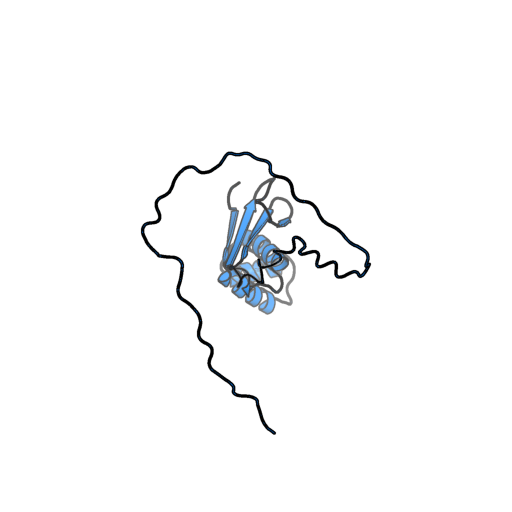
ATOM 671 C CA . ALA A 1 91 ? 3.914 -11.781 -16.198 1.00 70.94 91 ALA A CA 1
ATOM 672 C C . ALA A 1 91 ? 2.586 -12.446 -16.591 1.00 70.94 91 ALA A C 1
ATOM 674 O O . ALA A 1 91 ? 2.367 -13.627 -16.324 1.00 70.94 91 ALA A O 1
ATOM 675 N N . GLY A 1 92 ? 1.671 -11.672 -17.177 1.00 61.38 92 GLY A N 1
ATOM 676 C CA . GLY A 1 92 ? 0.462 -12.230 -17.768 1.00 61.38 92 GLY A CA 1
ATOM 677 C C . GLY A 1 92 ? 0.836 -13.148 -18.935 1.00 61.38 92 GLY A C 1
ATOM 678 O O . GLY A 1 92 ? 1.920 -12.984 -19.508 1.00 61.38 92 GLY A O 1
ATOM 679 N N . PRO A 1 93 ? -0.037 -14.092 -19.337 1.00 49.78 93 PRO A N 1
ATOM 680 C CA . PRO A 1 93 ? 0.149 -14.774 -20.608 1.00 49.78 93 PRO A CA 1
ATOM 681 C C . PRO A 1 93 ? 0.268 -13.685 -21.670 1.00 49.78 93 PRO A C 1
ATOM 683 O O . PRO A 1 93 ? -0.631 -12.853 -21.811 1.00 49.78 93 PRO A O 1
ATOM 686 N N . SER A 1 94 ? 1.426 -13.635 -22.328 1.00 51.19 94 SER A N 1
ATOM 687 C CA . SER A 1 94 ? 1.740 -12.648 -23.352 1.00 51.19 94 SER A CA 1
ATOM 688 C C . SER A 1 94 ? 0.571 -12.612 -24.335 1.00 51.19 94 SER A C 1
ATOM 690 O O . SER A 1 94 ? 0.360 -13.561 -25.090 1.00 51.19 94 SER A O 1
ATOM 692 N N . ARG A 1 95 ? -0.256 -11.561 -24.280 1.00 55.34 95 ARG A N 1
ATOM 693 C CA . ARG A 1 95 ? -1.306 -11.345 -25.275 1.00 55.34 95 ARG A CA 1
ATOM 694 C C . ARG A 1 95 ? -0.594 -10.933 -26.555 1.00 55.34 95 ARG A C 1
ATOM 696 O O . ARG A 1 95 ? -0.392 -9.753 -26.794 1.00 55.34 95 ARG A O 1
ATOM 703 N N . GLY A 1 96 ? -0.149 -11.924 -27.323 1.00 51.88 96 GLY A N 1
ATOM 704 C CA . GLY A 1 96 ? 0.239 -11.765 -28.716 1.00 51.88 96 GLY A CA 1
ATOM 705 C C . GLY A 1 96 ? 1.293 -10.692 -28.980 1.00 51.88 96 GLY A C 1
ATOM 706 O O . GLY A 1 96 ? 1.043 -9.770 -29.745 1.00 51.88 96 GLY A O 1
ATOM 707 N N . GLY A 1 97 ? 2.520 -10.882 -28.491 1.00 45.34 97 GLY A N 1
ATOM 708 C CA . GLY A 1 97 ? 3.713 -10.375 -29.187 1.00 45.34 97 GLY A CA 1
ATOM 709 C C . GLY A 1 97 ? 3.983 -11.185 -30.463 1.00 45.34 97 GLY A C 1
ATOM 710 O O . GLY A 1 97 ? 5.060 -11.738 -30.647 1.00 45.34 97 GLY A O 1
ATOM 711 N N . GLY A 1 98 ? 2.954 -11.344 -31.290 1.00 48.69 98 GLY A N 1
ATOM 712 C CA . GLY A 1 98 ? 2.919 -12.131 -32.513 1.00 48.69 98 GLY A CA 1
ATOM 713 C C . GLY A 1 98 ? 2.135 -11.353 -33.559 1.00 48.69 98 GLY A C 1
ATOM 714 O O . GLY A 1 98 ? 1.055 -11.760 -33.960 1.00 48.69 98 GLY A O 1
ATOM 715 N N . GLY A 1 99 ? 2.664 -10.198 -33.948 1.00 43.19 99 GLY A N 1
ATOM 716 C CA . GLY A 1 99 ? 2.141 -9.350 -35.014 1.00 43.19 99 GLY A CA 1
ATOM 717 C C . GLY A 1 99 ? 3.223 -8.328 -35.374 1.00 43.19 99 GLY A C 1
ATOM 718 O O . GLY A 1 99 ? 3.709 -7.633 -34.494 1.00 43.19 99 GLY A O 1
ATOM 719 N N . GLY A 1 100 ? 3.735 -8.219 -36.592 1.00 46.22 100 GLY A N 1
ATOM 720 C CA . GLY A 1 100 ? 3.406 -8.932 -37.811 1.00 46.22 100 GLY A CA 1
ATOM 721 C C . GLY A 1 100 ? 4.671 -9.148 -38.630 1.00 46.22 100 GLY A C 1
ATOM 722 O O . GLY A 1 100 ? 5.525 -8.270 -38.765 1.00 46.22 100 GLY A O 1
ATOM 723 N N . ARG A 1 101 ? 4.769 -10.338 -39.220 1.00 48.84 101 ARG A N 1
ATOM 724 C CA . ARG A 1 101 ? 5.546 -10.547 -40.443 1.00 48.84 101 ARG A CA 1
ATOM 725 C C . ARG A 1 101 ? 4.700 -10.025 -41.603 1.00 48.84 101 ARG A C 1
ATOM 727 O O . ARG A 1 101 ? 4.361 -10.772 -42.504 1.00 48.84 101 ARG A O 1
ATOM 734 N N . ASP A 1 102 ? 4.363 -8.743 -41.557 1.00 50.09 102 ASP A N 1
ATOM 735 C CA . ASP A 1 102 ? 3.641 -8.038 -42.611 1.00 50.09 102 ASP A CA 1
ATOM 736 C C . ASP A 1 102 ? 4.597 -7.036 -43.248 1.00 50.09 102 ASP A C 1
ATOM 738 O O . ASP A 1 102 ? 4.447 -5.820 -43.177 1.00 50.09 102 ASP A O 1
ATOM 742 N N . ARG A 1 103 ? 5.644 -7.577 -43.876 1.00 49.53 103 ARG A N 1
ATOM 743 C CA . ARG A 1 103 ? 6.306 -6.899 -44.990 1.00 49.53 103 ARG A CA 1
ATOM 744 C C . ARG A 1 103 ? 5.859 -7.584 -46.271 1.00 49.53 103 ARG A C 1
ATOM 746 O O . ARG A 1 103 ? 6.561 -8.421 -46.824 1.00 49.53 103 ARG A O 1
ATOM 753 N N . GLY A 1 104 ? 4.634 -7.230 -46.657 1.00 44.97 104 GLY A N 1
ATOM 754 C CA . GLY A 1 104 ? 4.216 -7.010 -48.038 1.00 44.97 104 GLY A CA 1
ATOM 755 C C . GLY A 1 104 ? 4.616 -8.072 -49.051 1.00 44.97 104 GLY A C 1
ATOM 756 O O . GLY A 1 104 ? 5.463 -7.826 -49.906 1.00 44.97 104 GLY A O 1
ATOM 757 N N . ARG A 1 105 ? 3.915 -9.208 -49.038 1.00 45.44 105 ARG A N 1
ATOM 758 C CA . ARG A 1 105 ? 3.666 -9.943 -50.277 1.00 45.44 105 ARG A CA 1
ATOM 759 C C . ARG A 1 105 ? 2.610 -9.154 -51.053 1.00 45.44 105 ARG A C 1
ATOM 761 O O . ARG A 1 105 ? 1.414 -9.323 -50.847 1.00 45.44 105 ARG A O 1
ATOM 768 N N . SER A 1 106 ? 3.065 -8.229 -51.889 1.00 44.75 106 SER A N 1
ATOM 769 C CA . SER A 1 106 ? 2.206 -7.550 -52.854 1.00 44.75 106 SER A CA 1
ATOM 770 C C . SER A 1 106 ? 1.846 -8.536 -53.964 1.00 44.75 106 SER A C 1
ATOM 772 O O . SER A 1 106 ? 2.503 -8.580 -55.002 1.00 44.75 106 SER A O 1
ATOM 774 N N . ASP A 1 107 ? 0.802 -9.336 -53.751 1.00 40.28 107 ASP A N 1
ATOM 775 C CA . ASP A 1 107 ? 0.066 -9.984 -54.835 1.00 40.28 107 ASP A CA 1
ATOM 776 C C . ASP A 1 107 ? -0.713 -8.887 -55.593 1.00 40.28 107 ASP A C 1
ATOM 778 O O . ASP A 1 107 ? -1.892 -8.638 -55.354 1.00 40.28 107 ASP A O 1
ATOM 782 N N . HIS A 1 108 ? -0.032 -8.178 -56.499 1.00 41.88 108 HIS A N 1
ATOM 783 C CA . HIS A 1 108 ? -0.685 -7.330 -57.498 1.00 41.88 108 HIS A CA 1
ATOM 784 C C . HIS A 1 108 ? -1.170 -8.217 -58.651 1.00 41.88 108 HIS A C 1
ATOM 786 O O . HIS A 1 108 ? -0.545 -8.332 -59.704 1.00 41.88 108 HIS A O 1
ATOM 792 N N . GLY A 1 109 ? -2.308 -8.876 -58.427 1.00 41.47 109 GLY A N 1
ATOM 793 C CA . GLY A 1 109 ? -3.152 -9.384 -59.499 1.00 41.47 109 GLY A CA 1
ATOM 794 C C . GLY A 1 109 ? -3.795 -8.202 -60.219 1.00 41.47 109 GLY A C 1
ATOM 795 O O . GLY A 1 109 ? -4.796 -7.663 -59.760 1.00 41.47 109 GLY A O 1
ATOM 796 N N . GLY A 1 110 ? -3.198 -7.784 -61.333 1.00 39.06 110 GLY A N 1
ATOM 797 C CA . GLY A 1 110 ? -3.718 -6.724 -62.188 1.00 39.06 110 GLY A CA 1
ATOM 798 C C 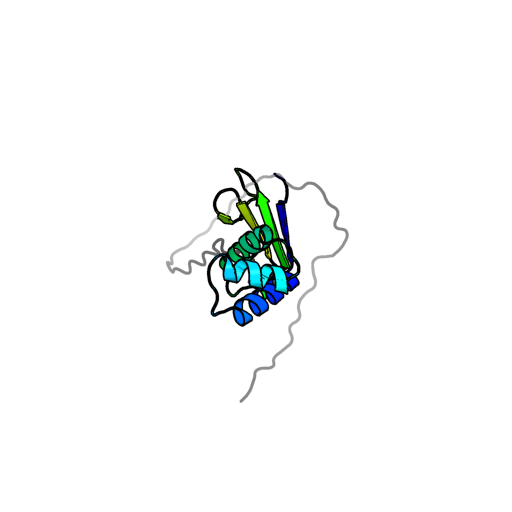. GLY A 1 110 ? -3.426 -7.024 -63.651 1.00 39.06 110 GLY A C 1
ATOM 799 O O . GLY A 1 110 ? -2.303 -6.858 -64.114 1.00 39.06 110 GLY A O 1
ATOM 800 N N . SER A 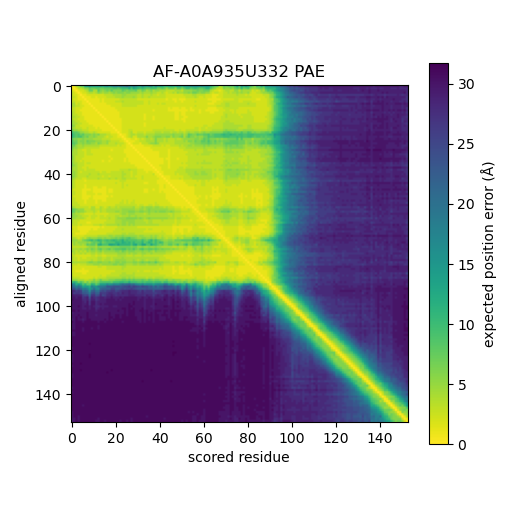1 111 ? -4.457 -7.473 -64.363 1.00 41.97 111 SER A N 1
ATOM 801 C CA . SER A 1 111 ? -4.519 -7.629 -65.816 1.00 41.97 111 SER A CA 1
ATOM 802 C C . SER A 1 111 ? -3.831 -6.503 -66.589 1.00 41.97 111 SER A C 1
ATOM 804 O O . SER A 1 111 ? -4.157 -5.336 -66.374 1.00 41.97 111 SER A O 1
ATOM 806 N N . ARG A 1 112 ? -2.999 -6.866 -67.573 1.00 42.16 112 ARG A N 1
ATOM 807 C CA . ARG A 1 112 ? -2.867 -6.221 -68.896 1.00 42.16 112 ARG A CA 1
ATOM 808 C C . ARG A 1 112 ? -2.031 -7.129 -69.799 1.00 42.16 112 ARG A C 1
ATOM 810 O O . ARG A 1 112 ? -0.991 -7.628 -69.390 1.00 42.16 112 ARG A O 1
ATOM 817 N N . GLY A 1 113 ? -2.567 -7.417 -70.981 1.00 38.50 113 GLY A N 1
ATOM 818 C CA . GLY A 1 113 ? -2.027 -8.411 -71.896 1.00 38.50 113 GLY A CA 1
ATOM 819 C C . GLY A 1 113 ? -0.854 -7.928 -72.739 1.00 38.50 113 GLY A C 1
ATOM 820 O O . GLY A 1 113 ? -0.328 -6.836 -72.553 1.00 38.50 113 GLY A O 1
ATOM 821 N N . GLY A 1 114 ? -0.544 -8.751 -73.739 1.00 38.56 114 GLY A N 1
ATOM 822 C CA . GLY A 1 114 ? 0.168 -8.330 -74.937 1.00 38.56 114 GLY A CA 1
ATOM 823 C C . GLY A 1 114 ? 1.538 -8.968 -75.108 1.00 38.56 114 GLY A C 1
ATOM 824 O O . GLY A 1 114 ? 2.503 -8.550 -74.489 1.00 38.56 114 GLY A O 1
ATOM 825 N N . GLY A 1 115 ? 1.606 -9.909 -76.050 1.00 36.00 115 GLY A N 1
ATOM 826 C CA . GLY A 1 115 ? 2.630 -9.854 -77.091 1.00 36.00 115 GLY A CA 1
ATOM 827 C C . GLY A 1 115 ? 4.010 -10.420 -76.763 1.00 36.00 115 GLY A C 1
ATOM 828 O O . GLY A 1 115 ? 4.867 -9.722 -76.250 1.00 36.00 115 GLY A O 1
ATOM 829 N N . GLY A 1 116 ? 4.241 -11.641 -77.246 1.00 36.34 116 GLY A N 1
ATOM 830 C CA . GLY A 1 116 ? 5.231 -11.851 -78.306 1.00 36.34 116 GLY A CA 1
ATOM 831 C C . GLY A 1 116 ? 6.719 -11.804 -77.947 1.00 36.34 116 GLY A C 1
ATOM 832 O O . GLY A 1 116 ? 7.276 -10.758 -77.658 1.00 36.34 116 GLY A O 1
ATOM 833 N N . GLY A 1 117 ? 7.385 -12.928 -78.219 1.00 35.47 117 GLY A N 1
ATOM 834 C CA . GLY A 1 117 ? 8.679 -12.892 -78.902 1.00 35.47 117 GLY A CA 1
ATOM 835 C C . GLY A 1 117 ? 9.921 -13.025 -78.026 1.00 35.47 117 GLY A C 1
ATOM 836 O O . GLY A 1 117 ? 10.422 -12.053 -77.488 1.00 35.47 117 GLY A O 1
ATOM 837 N N . GLY A 1 118 ? 10.461 -14.246 -78.007 1.00 36.72 118 GLY A N 1
ATOM 838 C CA . GLY A 1 118 ? 11.750 -14.536 -78.641 1.00 36.72 118 GLY A CA 1
ATOM 839 C C . GLY A 1 118 ? 13.029 -13.906 -78.077 1.00 36.72 118 GLY A C 1
ATOM 840 O O . GLY A 1 118 ? 13.192 -12.696 -78.022 1.00 36.72 118 GLY A O 1
ATOM 841 N N . GLY A 1 119 ? 14.025 -14.771 -77.880 1.00 36.75 119 GLY A N 1
ATOM 842 C CA . GLY A 1 119 ? 15.432 -14.393 -78.018 1.00 36.75 119 GLY A CA 1
ATOM 843 C C . GLY A 1 119 ? 16.214 -14.440 -76.717 1.00 36.75 119 GLY A C 1
ATOM 844 O O . GLY A 1 119 ? 16.152 -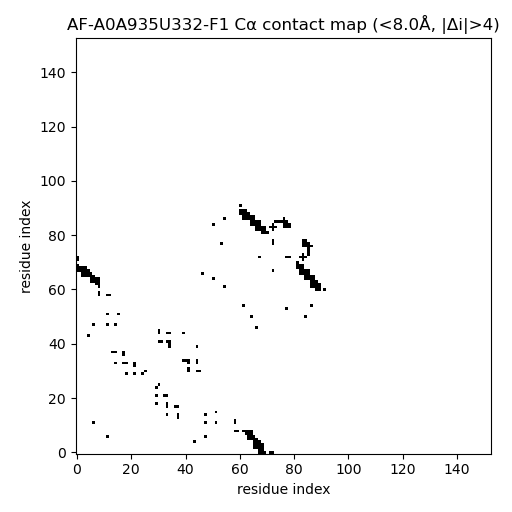13.532 -75.899 1.00 36.75 119 GLY A O 1
ATOM 845 N N . GLY A 1 120 ? 16.989 -15.511 -76.553 1.00 40.66 120 GLY A N 1
ATOM 846 C CA . GLY A 1 120 ? 17.935 -15.634 -75.454 1.00 40.66 120 GLY A CA 1
ATOM 847 C C . GLY A 1 120 ? 19.104 -14.658 -75.547 1.00 40.66 120 GLY A C 1
ATOM 848 O O . GLY A 1 120 ? 19.327 -14.028 -76.577 1.00 40.66 120 GLY A O 1
ATOM 849 N N . ARG A 1 121 ? 19.896 -14.620 -74.475 1.00 41.66 121 ARG A N 1
ATOM 850 C CA . ARG A 1 121 ? 21.362 -14.566 -74.502 1.00 41.66 121 ARG A CA 1
ATOM 851 C C . ARG A 1 121 ? 21.913 -14.673 -73.083 1.00 41.66 121 ARG A C 1
ATOM 853 O O . ARG A 1 121 ? 21.427 -14.072 -72.136 1.00 41.66 121 ARG A O 1
ATOM 860 N N . SER A 1 122 ? 22.931 -15.507 -73.032 1.00 40.06 122 SER A N 1
ATOM 861 C CA . SER A 1 122 ? 23.959 -15.766 -72.039 1.00 40.06 122 SER A CA 1
ATOM 862 C C . SER A 1 122 ? 24.501 -14.538 -71.297 1.00 40.06 122 SER A C 1
ATOM 864 O O . SER A 1 122 ? 24.637 -13.465 -71.875 1.00 40.06 122 SER A O 1
ATOM 866 N N . GLY A 1 123 ? 24.975 -14.788 -70.073 1.00 39.28 123 GLY A N 1
ATOM 867 C CA . GLY A 1 123 ? 25.885 -13.933 -69.298 1.00 39.28 123 GLY A CA 1
ATOM 868 C C . GLY A 1 123 ? 25.408 -13.850 -67.847 1.00 39.28 123 GLY A C 1
ATOM 869 O O . GLY A 1 123 ? 24.279 -13.459 -67.610 1.00 39.28 123 GLY A O 1
ATOM 870 N N . GLY A 1 124 ? 26.136 -14.244 -66.807 1.00 35.94 124 GLY A N 1
ATOM 871 C CA . GLY A 1 124 ? 27.561 -14.503 -66.650 1.00 35.94 124 GLY A CA 1
ATOM 872 C C . GLY A 1 124 ? 27.995 -13.857 -65.329 1.00 35.94 124 GLY A C 1
ATOM 873 O O . GLY A 1 124 ? 27.849 -12.652 -65.183 1.00 35.94 124 GLY A O 1
ATOM 874 N N . GLY A 1 125 ? 28.528 -14.664 -64.400 1.00 34.19 125 GLY A N 1
ATOM 875 C CA . GLY A 1 125 ? 29.199 -14.233 -63.159 1.00 34.19 125 GLY A CA 1
ATOM 876 C C . GLY A 1 125 ? 28.256 -13.840 -62.010 1.00 34.19 125 GLY A C 1
ATOM 877 O O . GLY A 1 125 ? 27.227 -13.225 -62.225 1.00 34.19 125 GLY A O 1
ATOM 878 N N . GLY A 1 126 ? 28.510 -14.155 -60.743 1.00 33.69 126 GLY A N 1
ATOM 879 C CA . GLY A 1 126 ? 29.654 -14.785 -60.098 1.00 33.69 126 GLY A CA 1
ATOM 880 C C . GLY A 1 126 ? 29.612 -14.468 -58.595 1.00 33.69 126 GLY A C 1
ATOM 881 O O . GLY A 1 126 ? 29.184 -13.386 -58.212 1.00 33.69 126 GLY A O 1
ATOM 882 N N . GLY A 1 127 ? 30.091 -15.401 -57.768 1.00 33.34 127 GLY A N 1
ATOM 883 C CA . GLY A 1 127 ? 30.606 -15.116 -56.423 1.00 33.34 127 GLY A CA 1
ATOM 884 C C . GLY A 1 127 ? 29.623 -15.264 -55.258 1.00 33.34 127 GLY A C 1
ATOM 885 O O . GLY A 1 127 ? 28.688 -14.488 -55.116 1.00 33.34 127 GLY A O 1
ATOM 886 N N . GLY A 1 128 ? 29.904 -16.223 -54.367 1.00 35.38 128 GLY A N 1
ATOM 887 C CA . GLY A 1 128 ? 29.312 -16.256 -53.023 1.00 35.38 128 GLY A CA 1
ATOM 888 C C . GLY A 1 128 ? 28.982 -17.639 -52.459 1.00 35.38 128 GLY A C 1
ATOM 889 O O . GLY A 1 128 ? 27.947 -17.788 -51.823 1.00 35.38 128 GLY A O 1
ATOM 890 N N . GLY A 1 129 ? 29.806 -18.662 -52.699 1.00 33.59 129 GLY A N 1
ATOM 891 C CA . GLY A 1 129 ? 29.637 -19.987 -52.095 1.00 33.59 129 GLY A CA 1
ATOM 892 C C . GLY A 1 129 ? 30.879 -20.373 -51.305 1.00 33.59 129 GLY A C 1
ATOM 893 O O . GLY A 1 129 ? 31.864 -20.803 -51.896 1.00 33.59 129 GLY A O 1
ATOM 894 N N . GLY A 1 130 ? 30.834 -20.210 -49.984 1.00 33.72 130 GLY A N 1
ATOM 895 C CA . GLY A 1 130 ? 31.885 -20.643 -49.071 1.00 33.72 130 GLY A CA 1
ATOM 896 C C . GLY A 1 130 ? 31.290 -21.278 -47.820 1.00 33.72 130 GLY A C 1
ATOM 897 O O . GLY A 1 130 ? 30.708 -20.579 -47.000 1.00 33.72 130 GLY A O 1
ATOM 898 N N . GLY A 1 131 ? 31.490 -22.592 -47.687 1.00 36.38 131 GLY A N 1
ATOM 899 C CA . GLY A 1 131 ? 31.573 -23.292 -46.403 1.00 36.38 131 GLY A CA 1
ATOM 900 C C . GLY A 1 131 ? 30.288 -23.930 -45.870 1.00 36.38 131 GLY A C 1
ATOM 901 O O . GLY A 1 131 ? 29.335 -23.239 -45.528 1.00 36.38 131 GLY A O 1
ATOM 902 N N . GLY A 1 132 ? 30.316 -25.254 -45.692 1.00 36.12 132 GLY A N 1
ATOM 903 C CA . GLY A 1 132 ? 29.486 -25.922 -44.687 1.00 36.12 132 GLY A CA 1
ATOM 904 C C . GLY A 1 132 ? 28.801 -27.203 -45.146 1.00 36.12 132 GLY A C 1
ATOM 905 O O . GLY A 1 132 ? 27.598 -27.209 -45.393 1.00 36.12 132 GLY A O 1
ATOM 906 N N . ASP A 1 133 ? 29.583 -28.277 -45.224 1.00 46.00 133 ASP A N 1
ATOM 907 C CA . ASP A 1 133 ? 29.219 -29.683 -45.021 1.00 46.00 133 ASP A CA 1
ATOM 908 C C . ASP A 1 133 ? 27.733 -30.012 -44.802 1.00 46.00 133 ASP A C 1
ATOM 910 O O . ASP A 1 133 ? 27.218 -29.957 -43.684 1.00 46.00 133 ASP A O 1
ATOM 914 N N . ARG A 1 134 ? 27.068 -30.514 -45.848 1.00 45.25 134 ARG A N 1
ATOM 915 C CA . ARG A 1 134 ? 25.929 -31.431 -45.687 1.00 45.25 134 ARG A CA 1
ATOM 916 C C . ARG A 1 134 ? 26.074 -32.618 -46.625 1.00 45.25 134 ARG A C 1
ATOM 918 O O . ARG A 1 134 ? 25.545 -32.648 -47.731 1.00 45.25 134 ARG A O 1
ATOM 925 N N . ARG A 1 135 ? 26.847 -33.570 -46.107 1.00 45.53 135 ARG A N 1
ATOM 926 C CA . ARG A 1 135 ? 26.704 -35.019 -46.270 1.00 45.53 135 ARG A CA 1
ATOM 927 C C . ARG A 1 135 ? 25.284 -35.422 -46.708 1.00 45.53 135 ARG A C 1
ATOM 929 O O . ARG A 1 135 ? 24.310 -35.096 -46.035 1.00 45.53 135 ARG A O 1
ATOM 936 N N . ASP A 1 136 ? 25.237 -36.121 -47.837 1.00 46.62 136 ASP A N 1
ATOM 937 C CA . ASP A 1 136 ? 24.266 -37.144 -48.238 1.00 46.62 136 ASP A CA 1
ATOM 938 C C . ASP A 1 136 ? 22.764 -36.876 -48.042 1.00 46.62 136 ASP A C 1
ATOM 940 O O . ASP A 1 136 ? 22.170 -37.203 -47.015 1.00 46.62 136 ASP A O 1
ATOM 944 N N . LYS A 1 137 ? 22.104 -36.446 -49.126 1.00 52.19 137 LYS A N 1
ATOM 945 C CA . LYS A 1 137 ? 20.809 -37.021 -49.537 1.00 52.19 137 LYS A CA 1
ATOM 946 C C . LYS A 1 137 ? 20.570 -36.785 -51.039 1.00 52.19 137 LYS A C 1
ATOM 948 O O . LYS A 1 137 ? 20.578 -35.630 -51.468 1.00 52.19 137 LYS A O 1
ATOM 953 N N . PRO A 1 138 ? 20.381 -37.839 -51.854 1.00 47.88 138 PRO A N 1
ATOM 954 C CA . PRO A 1 138 ? 20.221 -37.692 -53.294 1.00 47.88 138 PRO A CA 1
ATOM 955 C C . PRO A 1 138 ? 18.885 -37.034 -53.653 1.00 47.88 138 PRO A C 1
ATOM 957 O O . PRO A 1 138 ? 17.833 -37.334 -53.086 1.00 47.88 138 PRO A O 1
ATOM 960 N N . ARG A 1 139 ? 18.955 -36.133 -54.636 1.00 48.88 139 ARG A N 1
ATOM 961 C CA . ARG A 1 139 ? 17.815 -35.648 -55.414 1.00 48.88 139 ARG A CA 1
ATOM 962 C C . ARG A 1 139 ? 17.333 -36.778 -56.324 1.00 48.88 139 ARG A C 1
ATOM 964 O O . ARG A 1 139 ? 18.141 -37.336 -57.057 1.00 48.88 139 ARG A O 1
ATOM 971 N N . GLY A 1 140 ? 16.025 -37.012 -56.350 1.00 38.59 140 GLY A N 1
ATOM 972 C CA . GLY A 1 140 ? 15.366 -37.780 -57.409 1.00 38.59 140 GLY A CA 1
ATOM 973 C C . GLY A 1 140 ? 14.726 -39.073 -56.924 1.00 38.59 140 GLY A C 1
ATOM 974 O O . GLY A 1 140 ? 15.429 -40.027 -56.631 1.00 38.59 140 GLY A O 1
ATOM 975 N N . LEU A 1 141 ? 13.394 -39.052 -56.858 1.00 48.12 141 LEU A N 1
ATOM 976 C CA . LEU A 1 141 ? 12.411 -40.149 -56.896 1.00 48.12 141 LEU A CA 1
ATOM 977 C C . LEU A 1 141 ? 11.078 -39.421 -56.632 1.00 48.12 141 LEU A C 1
ATOM 979 O O . LEU A 1 141 ? 10.800 -39.018 -55.511 1.00 48.12 141 LEU A O 1
ATOM 983 N N . GLY A 1 142 ? 10.373 -38.933 -57.650 1.00 39.66 142 GLY A N 1
ATOM 984 C CA . GLY A 1 142 ? 9.612 -39.787 -58.553 1.00 39.66 142 GLY A CA 1
ATOM 985 C C . GLY A 1 142 ? 8.243 -40.038 -57.917 1.00 39.66 142 GLY A C 1
ATOM 986 O O . GLY A 1 142 ? 8.129 -40.879 -57.033 1.00 39.66 142 GLY A O 1
ATOM 987 N N . SER A 1 143 ? 7.235 -39.263 -58.329 1.00 43.56 143 SER A N 1
ATOM 988 C CA . SER A 1 143 ? 5.823 -39.488 -57.986 1.00 43.56 143 SER A CA 1
ATOM 989 C C . SER A 1 143 ? 5.374 -40.894 -58.403 1.00 43.56 143 SER A C 1
ATOM 991 O O . SER A 1 143 ? 5.851 -41.416 -59.412 1.00 43.56 1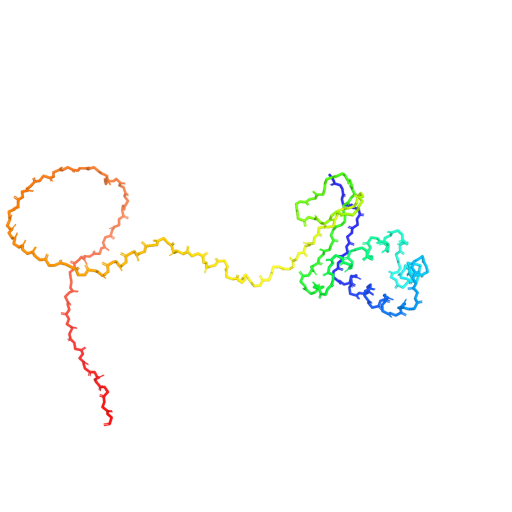43 SER A O 1
ATOM 993 N N . PRO A 1 144 ? 4.433 -41.486 -57.659 1.00 44.97 144 PRO A N 1
ATOM 994 C CA . PRO A 1 144 ? 3.093 -41.697 -58.224 1.00 44.97 144 PRO A CA 1
ATOM 995 C C . PRO A 1 144 ? 2.017 -41.273 -57.206 1.00 44.97 144 PRO A C 1
ATOM 997 O O . PRO A 1 144 ? 2.112 -41.564 -56.019 1.00 44.97 144 PRO A O 1
ATOM 1000 N N . ASP A 1 145 ? 1.101 -40.370 -57.551 1.00 45.28 145 ASP A N 1
ATOM 1001 C CA . ASP A 1 145 ? -0.176 -40.673 -58.222 1.00 45.28 145 ASP A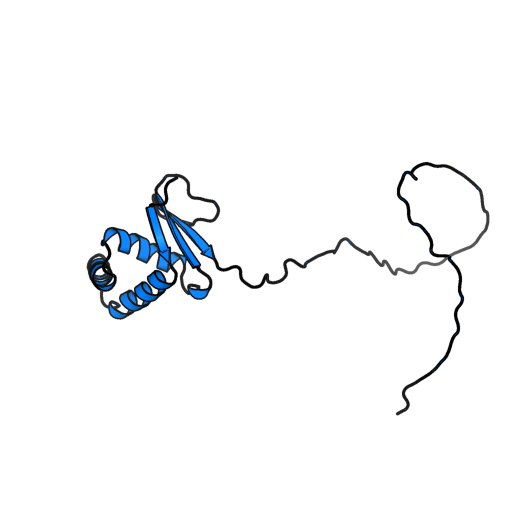 CA 1
ATOM 1002 C C . ASP A 1 145 ? -0.899 -41.904 -57.650 1.00 45.28 145 ASP A C 1
ATOM 1004 O O . ASP A 1 145 ? -0.464 -43.034 -57.861 1.00 45.28 145 ASP A O 1
ATOM 1008 N N . GLN A 1 146 ? -1.972 -41.628 -56.896 1.00 46.88 146 GLN A N 1
ATOM 1009 C CA . GLN A 1 146 ? -3.158 -42.442 -56.568 1.00 46.88 146 GLN A CA 1
ATOM 1010 C C . GLN A 1 146 ? -3.760 -41.852 -55.278 1.00 46.88 146 GLN A C 1
ATOM 1012 O O . GLN A 1 146 ? -3.080 -41.729 -54.270 1.00 46.88 146 GLN A O 1
ATOM 1017 N N . GLY A 1 147 ? -5.014 -41.439 -55.167 1.00 39.69 147 GLY A N 1
ATOM 1018 C CA . GLY A 1 147 ? -6.164 -41.530 -56.045 1.00 39.69 147 GLY A CA 1
ATOM 1019 C C . GLY A 1 147 ? -7.391 -41.186 -55.192 1.00 39.69 147 GLY A C 1
ATOM 1020 O O . GLY A 1 147 ? -7.570 -41.721 -54.102 1.00 39.69 147 GLY A O 1
ATOM 1021 N N . SER A 1 148 ? -8.188 -40.234 -55.676 1.00 47.66 148 SER A N 1
ATOM 10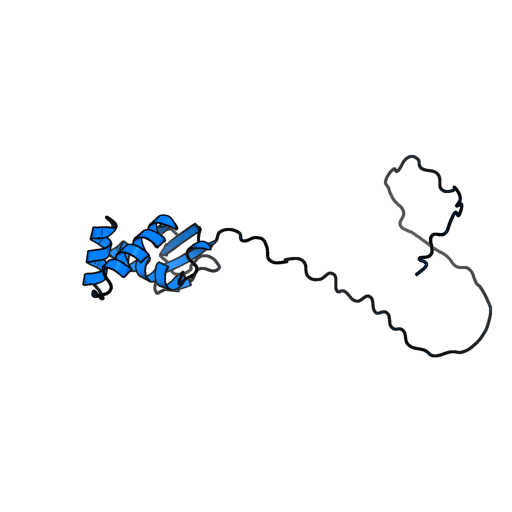22 C CA . SER A 1 148 ? -9.643 -40.109 -55.493 1.00 47.66 148 SER A CA 1
ATOM 1023 C C . SER A 1 148 ? -10.296 -40.591 -54.183 1.00 47.66 148 SER A C 1
ATOM 1025 O O . SER A 1 148 ? -10.596 -41.774 -54.034 1.00 47.66 148 SER A O 1
ATOM 1027 N N . ARG A 1 149 ? -10.778 -39.645 -53.365 1.00 44.97 149 ARG A N 1
ATOM 1028 C CA . ARG A 1 149 ? -12.149 -39.722 -52.821 1.00 44.97 149 ARG A CA 1
ATOM 1029 C C . ARG A 1 149 ? -12.816 -38.359 -52.918 1.00 44.97 149 ARG A C 1
ATOM 1031 O O . ARG A 1 149 ? -12.677 -37.503 -52.050 1.00 44.97 149 ARG A O 1
ATOM 1038 N N . ARG A 1 150 ? -13.515 -38.178 -54.040 1.00 45.34 150 ARG A N 1
ATOM 1039 C CA . ARG A 1 150 ? -14.614 -37.225 -54.143 1.00 45.34 150 ARG A CA 1
ATOM 1040 C C . ARG A 1 150 ? -15.683 -37.623 -53.128 1.00 45.34 150 ARG A C 1
ATOM 1042 O O . ARG A 1 150 ? -15.962 -38.803 -52.939 1.00 45.34 150 ARG A O 1
ATOM 1049 N N . GLN A 1 151 ? -16.213 -36.599 -52.479 1.00 46.09 151 GLN A N 1
ATOM 1050 C CA . GLN A 1 151 ? -17.491 -36.621 -51.793 1.00 46.09 151 GLN A CA 1
ATOM 1051 C C . GLN A 1 151 ? -18.573 -36.943 -52.825 1.00 46.09 151 GLN A C 1
ATOM 1053 O O . GLN A 1 151 ? -18.574 -36.327 -53.890 1.00 46.09 151 GLN A O 1
ATOM 1058 N N . ASP A 1 152 ? -19.481 -37.850 -52.489 1.00 51.25 152 ASP A N 1
ATOM 1059 C CA . ASP A 1 152 ? -20.810 -37.861 -53.084 1.00 51.25 152 ASP A CA 1
ATOM 1060 C C . ASP A 1 152 ? -21.852 -37.737 -51.977 1.00 51.25 152 ASP A C 1
ATOM 1062 O O . ASP A 1 152 ? -21.650 -38.152 -50.830 1.00 51.25 152 ASP A O 1
ATOM 1066 N N . ARG A 1 153 ? -22.905 -37.039 -52.373 1.00 40.97 153 ARG A N 1
ATOM 1067 C CA . ARG A 1 153 ? -24.071 -36.578 -51.642 1.00 40.97 153 ARG A CA 1
ATOM 1068 C C . ARG A 1 153 ? -25.247 -37.482 -51.983 1.00 40.97 153 ARG A C 1
ATOM 1070 O O . ARG A 1 153 ? -25.256 -37.992 -53.124 1.00 40.97 153 ARG A O 1
#

Radius of gyration: 33.86 Å; Cα contacts (8 Å, |Δi|>4): 130; chains: 1; bounding box: 56×57×93 Å

Mean predicted aligned error: 18.0 Å

pLDDT: mean 72.85, std 25.06, range [33.34, 97.25]